Protein AF-A0A1H7Y2N0-F1 (afdb_monomer_lite)

Secondary structure (DSSP, 8-state):
-PPPSEEEEEPPS--TTS-SEEEEE---SSTT-TT--EEEEEEEESSSS--EEEEEEEETT-HHHHHHHHHTT---TTSHHHHHHHHHHHHHHHSEEEEEEE-PPPEEETTEEE--HHHHHHHHHHHSSS--GGGHHHHHHHHHHHHHTT--PPP-PPPPPP-

Organism: NCBI:txid1166340

Structure (mmCIF, N/CA/C/O backbone):
data_AF-A0A1H7Y2N0-F1
#
_entry.id   AF-A0A1H7Y2N0-F1
#
loop_
_atom_site.group_PDB
_atom_site.id
_atom_site.type_symbol
_atom_site.label_atom_id
_atom_site.label_alt_id
_atom_site.label_comp_id
_atom_site.label_asym_id
_atom_site.label_entity_id
_atom_site.label_seq_id
_atom_site.pdbx_PDB_ins_code
_atom_site.Cartn_x
_atom_site.Cartn_y
_atom_site.Cartn_z
_atom_site.occupancy
_atom_site.B_iso_or_equiv
_atom_site.auth_seq_id
_atom_site.auth_comp_id
_atom_site.auth_asym_id
_atom_site.auth_atom_id
_atom_site.pdbx_PDB_model_num
ATOM 1 N N . MET A 1 1 ? -3.221 -19.761 1.934 1.00 61.28 1 MET A N 1
ATOM 2 C CA . MET A 1 1 ? -3.477 -18.334 2.231 1.00 61.28 1 MET A CA 1
ATOM 3 C C . MET A 1 1 ? -2.128 -17.627 2.187 1.00 61.28 1 MET A C 1
ATOM 5 O O . MET A 1 1 ? -1.150 -18.257 2.564 1.00 61.28 1 MET A O 1
ATOM 9 N N . MET A 1 2 ? -2.032 -16.417 1.633 1.00 76.06 2 MET A N 1
ATOM 10 C CA . MET A 1 2 ? -0.763 -15.675 1.621 1.00 76.06 2 MET A CA 1
ATOM 11 C C . MET A 1 2 ? -0.433 -15.222 3.049 1.00 76.06 2 MET A C 1
ATOM 13 O O . MET A 1 2 ? -1.346 -14.809 3.756 1.00 76.06 2 MET A O 1
ATOM 17 N N . GLU A 1 3 ? 0.827 -15.309 3.470 1.00 82.88 3 GLU A N 1
ATOM 18 C CA . GLU A 1 3 ? 1.272 -14.826 4.786 1.00 82.88 3 GLU A CA 1
ATOM 19 C C . GLU A 1 3 ? 1.594 -13.322 4.736 1.00 82.88 3 GLU A C 1
ATOM 21 O O . GLU A 1 3 ? 2.044 -12.828 3.693 1.00 82.88 3 GLU A O 1
ATOM 26 N N . PRO A 1 4 ? 1.387 -12.570 5.834 1.00 86.56 4 PRO A N 1
ATOM 27 C CA . PRO A 1 4 ? 1.762 -11.169 5.882 1.00 86.56 4 PRO A CA 1
ATOM 28 C C . PRO A 1 4 ? 3.283 -11.016 5.822 1.00 86.56 4 PRO A C 1
ATOM 30 O O . PRO A 1 4 ? 4.048 -11.705 6.496 1.00 86.56 4 PRO A O 1
ATOM 33 N N . VAL A 1 5 ? 3.720 -10.040 5.037 1.00 86.19 5 VAL A N 1
ATOM 34 C CA . VAL A 1 5 ? 5.127 -9.658 4.882 1.00 86.19 5 VAL A CA 1
ATOM 35 C C . VAL A 1 5 ? 5.601 -8.744 6.017 1.00 86.19 5 VAL A C 1
ATOM 37 O O . VAL A 1 5 ? 6.795 -8.539 6.228 1.00 86.19 5 VAL A O 1
ATOM 40 N N . GLY A 1 6 ? 4.660 -8.199 6.781 1.00 86.94 6 GLY A N 1
ATOM 41 C CA . GLY A 1 6 ? 4.914 -7.367 7.943 1.00 86.94 6 GLY A CA 1
ATOM 42 C C . GLY A 1 6 ? 3.619 -6.801 8.505 1.00 86.94 6 GLY A C 1
ATOM 43 O O . GLY A 1 6 ? 2.527 -7.210 8.113 1.00 86.94 6 GLY A O 1
ATOM 44 N N . TYR A 1 7 ? 3.739 -5.845 9.415 1.00 87.31 7 TYR A N 1
ATOM 45 C CA . TYR A 1 7 ? 2.605 -5.152 10.017 1.00 87.31 7 TYR A CA 1
ATOM 46 C C . TYR A 1 7 ? 2.964 -3.715 10.379 1.00 87.31 7 TYR A C 1
ATOM 48 O O . TYR A 1 7 ? 4.137 -3.354 10.459 1.00 87.31 7 TYR A O 1
ATOM 56 N N . LEU A 1 8 ? 1.948 -2.885 10.580 1.00 86.25 8 LEU A N 1
ATOM 57 C CA . LEU A 1 8 ? 2.108 -1.493 10.974 1.00 86.25 8 LEU A CA 1
ATOM 58 C C . LEU A 1 8 ? 1.792 -1.313 12.461 1.00 86.25 8 LEU A C 1
ATOM 60 O O . LEU A 1 8 ? 0.880 -1.950 12.989 1.00 86.25 8 LEU A O 1
ATOM 64 N N . THR A 1 9 ? 2.516 -0.412 13.123 1.00 83.12 9 THR A N 1
ATOM 65 C CA . THR A 1 9 ? 2.200 0.041 14.486 1.00 83.12 9 THR A CA 1
ATOM 66 C C . THR A 1 9 ? 2.141 1.552 14.547 1.00 83.12 9 THR A C 1
ATOM 68 O O . THR A 1 9 ? 3.034 2.220 14.021 1.00 83.12 9 THR A O 1
ATOM 71 N N . ALA A 1 10 ? 1.158 2.081 15.269 1.00 78.56 10 ALA A N 1
ATOM 72 C CA . ALA A 1 10 ? 1.120 3.487 15.632 1.00 78.56 10 ALA A CA 1
ATOM 73 C C . ALA A 1 10 ? 2.377 3.861 16.432 1.00 78.56 10 ALA A C 1
ATOM 75 O O . ALA A 1 10 ? 2.799 3.133 17.332 1.00 78.56 10 ALA A O 1
ATOM 76 N N . THR A 1 11 ? 2.974 4.998 16.107 1.00 69.50 11 THR A N 1
ATOM 77 C CA . THR A 1 11 ? 4.054 5.612 16.887 1.00 69.50 11 THR A CA 1
ATOM 78 C C . THR A 1 11 ? 3.458 6.719 17.750 1.00 69.50 11 THR A C 1
ATOM 80 O O . THR A 1 11 ? 2.496 7.377 17.353 1.00 69.50 11 THR A O 1
ATOM 83 N N . SER A 1 12 ? 3.979 6.911 18.965 1.00 57.00 12 SER A N 1
ATOM 84 C CA . SER A 1 12 ? 3.447 7.925 19.877 1.00 57.00 12 SER A CA 1
ATOM 85 C C . SER A 1 12 ? 3.533 9.316 19.239 1.00 57.00 12 SER A C 1
AT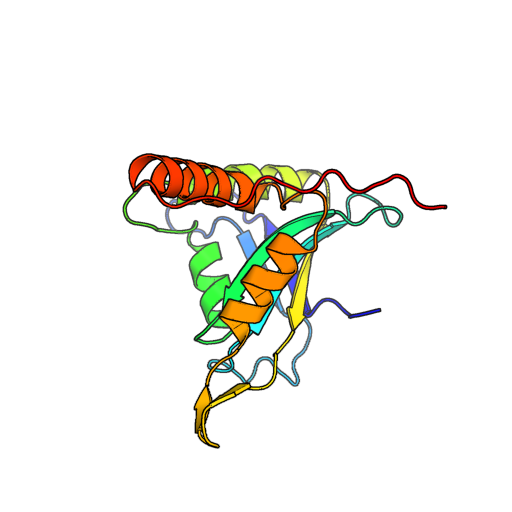OM 87 O O . SER A 1 12 ? 4.603 9.803 18.861 1.00 57.00 12 SER A O 1
ATOM 89 N N . ILE A 1 13 ? 2.368 9.947 19.088 1.00 52.22 13 ILE A N 1
ATOM 90 C CA . ILE A 1 13 ? 2.220 11.298 18.552 1.00 52.22 13 ILE A CA 1
ATOM 91 C C . ILE A 1 13 ? 2.831 12.255 19.578 1.00 52.22 13 ILE A C 1
ATOM 93 O O . ILE A 1 13 ? 2.261 12.472 20.643 1.00 52.22 13 ILE A O 1
ATOM 97 N N . GLY A 1 14 ? 4.010 12.803 19.287 1.00 43.03 14 GLY A N 1
ATOM 98 C CA . GLY A 1 14 ? 4.662 13.741 20.209 1.00 43.03 14 GLY A CA 1
ATOM 99 C C . GLY A 1 14 ? 5.787 14.593 19.628 1.00 43.03 14 GLY A C 1
ATOM 100 O O . GLY A 1 14 ? 6.256 15.505 20.300 1.00 43.03 14 GLY A O 1
ATOM 101 N N . SER A 1 15 ? 6.228 14.353 18.389 1.00 46.84 15 SER A N 1
ATOM 102 C CA . SER A 1 15 ? 7.252 15.190 17.760 1.00 46.84 15 SER A CA 1
ATOM 103 C C . SER A 1 15 ? 7.022 15.321 16.254 1.00 46.84 15 SER A C 1
ATOM 105 O O . SER A 1 15 ? 6.747 14.320 15.593 1.00 46.84 15 SER A O 1
ATOM 107 N N . PRO A 1 16 ? 7.205 16.522 15.670 1.00 52.41 16 PRO A N 1
ATOM 108 C CA . PRO A 1 16 ? 7.132 16.749 14.223 1.00 52.41 16 PRO A CA 1
ATOM 109 C C . PRO A 1 16 ? 8.200 15.983 13.415 1.00 52.41 16 PRO A C 1
ATOM 111 O O . PRO A 1 16 ? 8.199 16.040 12.186 1.00 52.41 16 PRO A O 1
ATOM 114 N N . ARG A 1 17 ? 9.120 15.276 14.089 1.00 55.56 17 ARG A N 1
ATOM 115 C CA . ARG A 1 17 ? 10.142 14.410 13.479 1.00 55.56 17 ARG A CA 1
ATOM 116 C C . ARG A 1 17 ? 9.841 12.913 13.603 1.00 55.56 17 ARG A C 1
ATOM 118 O O . ARG A 1 17 ? 10.561 12.124 12.998 1.00 55.56 17 ARG A O 1
ATOM 125 N N . THR A 1 18 ? 8.821 12.518 14.362 1.00 59.34 18 THR A N 1
ATOM 126 C CA . THR A 1 18 ? 8.452 11.107 14.526 1.00 59.34 18 THR A CA 1
ATOM 127 C C . THR A 1 18 ? 7.554 10.686 13.360 1.00 59.34 18 THR A C 1
ATOM 129 O O . THR A 1 18 ? 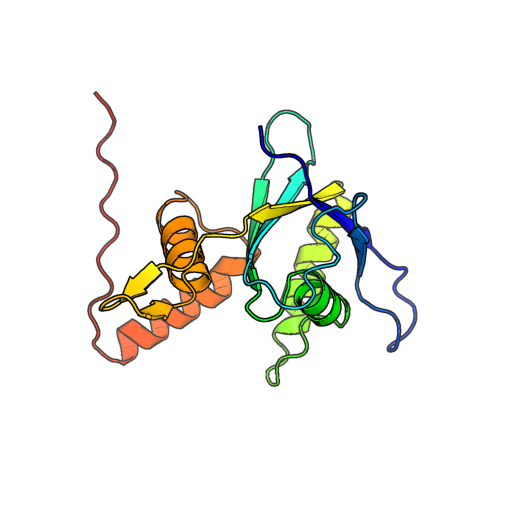6.661 11.451 12.984 1.00 59.34 18 THR A O 1
ATOM 132 N N . PRO A 1 19 ? 7.778 9.508 12.751 1.00 61.16 19 PRO A N 1
ATOM 133 C CA . PRO A 1 19 ? 6.854 8.982 11.754 1.00 61.16 19 PRO A CA 1
ATOM 134 C C . PRO A 1 19 ? 5.456 8.805 12.361 1.00 61.16 19 PRO A C 1
ATOM 136 O O . PRO A 1 19 ? 5.307 8.769 13.581 1.00 61.16 19 PRO A O 1
ATOM 139 N N . TRP A 1 20 ? 4.431 8.724 11.515 1.00 66.56 20 TRP A N 1
ATOM 140 C CA . TRP A 1 20 ? 3.037 8.537 11.954 1.00 66.56 20 TRP A CA 1
ATOM 141 C C . TRP A 1 20 ? 2.755 7.096 12.388 1.00 66.56 20 TRP A C 1
ATOM 143 O O . TRP A 1 20 ? 1.885 6.830 13.211 1.00 66.56 20 TRP A O 1
ATOM 153 N N . PHE A 1 21 ? 3.513 6.169 11.820 1.00 76.12 21 PHE A N 1
ATOM 154 C CA . PHE A 1 21 ? 3.513 4.758 12.148 1.00 76.12 21 PHE A CA 1
ATOM 155 C C . PHE A 1 21 ? 4.876 4.171 11.783 1.00 76.12 21 PHE A C 1
ATOM 157 O O . PHE A 1 21 ? 5.640 4.785 11.039 1.00 76.12 21 PHE A O 1
ATOM 164 N N . ALA A 1 22 ? 5.164 2.971 12.271 1.00 79.12 22 ALA A N 1
ATOM 165 C CA . ALA A 1 22 ? 6.332 2.191 11.884 1.00 79.12 22 ALA A CA 1
ATOM 166 C C . ALA A 1 22 ? 5.896 0.908 11.172 1.00 79.12 22 ALA A C 1
ATOM 168 O O . ALA A 1 22 ? 4.924 0.267 11.581 1.00 79.12 22 ALA A O 1
ATOM 169 N N . PHE A 1 23 ? 6.618 0.529 10.119 1.00 80.19 23 PHE A N 1
ATOM 170 C CA . PHE A 1 23 ? 6.476 -0.768 9.473 1.00 80.19 23 PHE A CA 1
ATOM 171 C C . PHE A 1 23 ? 7.447 -1.783 10.083 1.00 80.19 23 PHE A C 1
ATOM 173 O O . PHE A 1 23 ? 8.667 -1.617 10.056 1.00 80.19 23 PHE A O 1
ATOM 180 N N . HIS A 1 24 ? 6.890 -2.873 10.603 1.00 80.81 24 HIS A N 1
ATOM 181 C CA . HIS A 1 24 ? 7.628 -4.013 11.129 1.00 80.81 24 HIS A CA 1
ATOM 182 C C . HIS A 1 24 ? 7.617 -5.137 10.108 1.00 80.81 24 HIS A C 1
ATOM 184 O O . HIS A 1 24 ? 6.585 -5.730 9.802 1.00 80.81 24 HIS A O 1
ATOM 190 N N . HIS A 1 25 ? 8.792 -5.426 9.581 1.00 74.62 25 HIS A N 1
ATOM 191 C CA . HIS A 1 25 ? 9.040 -6.460 8.591 1.00 74.62 25 HIS A CA 1
ATOM 192 C C . HIS A 1 25 ? 9.006 -7.839 9.271 1.00 74.62 25 HIS A C 1
ATOM 194 O O . HIS A 1 25 ? 9.722 -8.068 10.248 1.00 74.62 25 HIS A O 1
ATOM 200 N N . GLY A 1 26 ? 8.219 -8.777 8.741 1.00 63.59 26 GLY A N 1
ATOM 201 C CA . GLY A 1 26 ? 8.401 -10.199 9.038 1.00 63.59 26 GLY A CA 1
ATOM 202 C C . GLY A 1 26 ? 9.688 -10.698 8.369 1.00 63.59 26 GLY A C 1
ATOM 203 O O . GLY A 1 26 ? 10.018 -10.239 7.279 1.00 63.59 26 GLY A O 1
ATOM 204 N N . ARG A 1 27 ? 10.449 -11.584 9.037 1.00 52.88 27 ARG A N 1
ATOM 205 C CA . ARG A 1 27 ? 11.785 -12.085 8.620 1.00 52.88 27 ARG A CA 1
ATOM 206 C C . ARG A 1 27 ? 11.937 -12.273 7.093 1.00 52.88 27 ARG A C 1
ATOM 208 O O . ARG A 1 27 ? 11.047 -12.872 6.489 1.00 52.88 27 ARG A O 1
ATOM 215 N N . PRO A 1 28 ? 13.067 -11.891 6.459 1.00 56.28 28 PRO A N 1
ATOM 216 C CA . PRO A 1 28 ? 13.123 -11.894 5.008 1.00 56.28 28 PRO A CA 1
ATOM 217 C C . PRO A 1 28 ? 13.918 -13.050 4.412 1.00 56.28 28 PRO A C 1
ATOM 219 O O . PRO A 1 28 ? 15.048 -13.326 4.804 1.00 56.28 28 PRO A O 1
ATOM 222 N N . LYS A 1 29 ? 13.372 -13.612 3.335 1.00 48.56 29 LYS A N 1
ATOM 223 C CA . LYS A 1 29 ? 14.194 -13.971 2.170 1.00 48.56 29 LYS A CA 1
ATOM 224 C C . LYS A 1 29 ? 14.044 -12.953 1.026 1.00 48.56 29 LYS A C 1
ATOM 226 O O . LYS A 1 29 ? 14.866 -12.932 0.127 1.00 48.56 29 LYS A O 1
ATOM 231 N N . TRP A 1 30 ? 13.033 -12.081 1.099 1.00 52.50 30 TRP A N 1
ATOM 232 C CA . TRP A 1 30 ? 12.645 -11.126 0.051 1.00 52.50 30 TRP A CA 1
ATOM 233 C C . TRP A 1 30 ? 12.892 -9.647 0.426 1.00 52.50 30 TRP A C 1
ATOM 235 O O . TRP A 1 30 ? 12.905 -8.792 -0.449 1.00 52.50 30 TRP A O 1
ATOM 245 N N . ALA A 1 31 ? 13.153 -9.296 1.696 1.00 48.38 31 ALA A N 1
ATOM 246 C CA . ALA A 1 31 ? 13.502 -7.913 2.083 1.00 48.38 31 ALA A CA 1
ATOM 247 C C . ALA A 1 31 ? 14.947 -7.496 1.746 1.00 48.38 31 ALA A C 1
ATOM 249 O O . ALA A 1 31 ? 15.337 -6.379 2.064 1.00 48.38 31 ALA A O 1
ATOM 250 N N . SER A 1 32 ? 15.736 -8.350 1.085 1.00 51.44 32 SER A N 1
ATOM 251 C CA . SER A 1 32 ? 16.971 -7.930 0.405 1.00 51.44 32 SER A CA 1
ATOM 252 C C . SER A 1 32 ? 16.707 -7.332 -0.983 1.00 51.44 32 SER A C 1
ATOM 254 O O . SER A 1 32 ? 17.628 -6.845 -1.634 1.00 51.44 32 SER A O 1
ATOM 256 N N . GLU A 1 33 ? 15.460 -7.349 -1.457 1.00 54.50 33 GLU A N 1
ATOM 257 C CA . GLU A 1 33 ? 15.070 -6.811 -2.757 1.00 54.50 33 GLU A CA 1
ATOM 258 C C . GLU A 1 33 ? 14.615 -5.353 -2.648 1.00 54.50 33 GLU A C 1
ATOM 260 O O . GLU A 1 33 ? 13.484 -4.991 -2.977 1.00 54.50 33 GLU A O 1
ATOM 265 N N . ASP A 1 34 ? 15.529 -4.471 -2.243 1.00 60.75 34 ASP A N 1
ATOM 266 C CA . ASP A 1 34 ? 15.309 -3.017 -2.142 1.00 60.75 34 ASP A CA 1
ATOM 267 C C . ASP A 1 34 ? 14.918 -2.341 -3.476 1.00 60.75 34 ASP A C 1
ATOM 269 O O . ASP A 1 34 ? 14.772 -1.122 -3.551 1.00 60.75 34 ASP A O 1
ATOM 273 N N . LYS A 1 35 ? 14.766 -3.107 -4.562 1.00 73.75 35 LYS A N 1
ATOM 274 C CA . LYS A 1 35 ? 14.501 -2.600 -5.911 1.00 73.75 35 LYS A CA 1
ATOM 275 C C . LYS A 1 35 ? 13.467 -3.395 -6.700 1.00 73.75 35 LYS A C 1
ATOM 277 O O . LYS A 1 35 ? 13.129 -2.953 -7.796 1.00 73.75 35 LYS A O 1
ATOM 282 N N . VAL A 1 36 ? 12.953 -4.518 -6.193 1.00 84.00 36 VAL A N 1
ATOM 283 C CA . VAL A 1 36 ? 12.015 -5.325 -6.987 1.00 84.00 36 VAL A CA 1
ATOM 284 C C . VAL A 1 36 ? 10.614 -4.715 -6.920 1.00 84.00 36 VAL A C 1
ATOM 286 O O . VAL A 1 36 ? 10.137 -4.380 -5.828 1.00 84.00 36 VAL A O 1
ATOM 289 N N . PRO A 1 37 ? 9.954 -4.507 -8.074 1.00 88.56 37 PRO A N 1
ATOM 290 C CA . PRO A 1 37 ? 8.599 -3.998 -8.098 1.00 88.56 37 PRO A CA 1
ATOM 291 C C . PRO A 1 37 ? 7.618 -4.919 -7.372 1.00 88.56 37 PRO A C 1
ATOM 293 O O . PRO A 1 37 ? 7.606 -6.124 -7.598 1.00 88.56 37 PRO A O 1
ATOM 296 N N . ALA A 1 38 ? 6.759 -4.340 -6.540 1.00 91.25 38 ALA A N 1
ATOM 297 C CA . ALA A 1 38 ? 5.747 -5.083 -5.797 1.00 91.25 38 ALA A CA 1
ATOM 298 C C . ALA A 1 38 ? 4.378 -4.406 -5.876 1.00 91.25 38 ALA A C 1
ATOM 300 O O . ALA A 1 38 ? 4.275 -3.187 -6.058 1.00 91.25 38 ALA A O 1
ATOM 301 N N . VAL A 1 39 ? 3.332 -5.201 -5.680 1.00 93.31 39 VAL A N 1
ATOM 302 C CA . VAL A 1 39 ? 1.980 -4.737 -5.349 1.00 93.31 39 VAL A CA 1
ATOM 303 C C . VAL A 1 39 ? 1.688 -5.177 -3.925 1.00 93.31 39 VAL A C 1
ATOM 305 O O . VAL A 1 39 ? 2.020 -6.298 -3.551 1.00 93.31 39 VAL A O 1
ATOM 308 N N . TYR A 1 40 ? 1.116 -4.298 -3.113 1.00 92.81 40 TYR A N 1
ATOM 309 C CA . TYR A 1 40 ? 0.900 -4.566 -1.698 1.00 92.81 40 TYR A CA 1
ATOM 310 C C . TYR A 1 40 ? -0.455 -4.060 -1.218 1.00 92.81 40 TYR A C 1
ATOM 312 O O . TYR A 1 40 ? -1.007 -3.095 -1.746 1.00 92.81 40 TYR A O 1
ATOM 320 N N . ALA A 1 41 ? -0.967 -4.722 -0.187 1.00 92.75 41 ALA A N 1
ATOM 321 C CA . ALA A 1 41 ? -2.225 -4.416 0.467 1.00 92.75 41 ALA A CA 1
ATOM 322 C C . ALA A 1 41 ? -1.998 -4.170 1.959 1.00 92.75 41 ALA A C 1
ATOM 324 O O . ALA A 1 41 ? -1.189 -4.854 2.592 1.00 92.75 41 ALA A O 1
ATOM 325 N N . TRP A 1 42 ? -2.739 -3.222 2.524 1.00 92.56 42 TRP A N 1
ATOM 326 C CA . TRP A 1 42 ? -2.901 -3.090 3.968 1.00 92.56 42 TRP A CA 1
ATOM 327 C C . TRP A 1 42 ? -4.241 -3.673 4.369 1.00 92.56 42 TRP A C 1
ATOM 329 O O . TRP A 1 42 ? -5.275 -3.317 3.797 1.00 92.56 42 TRP A O 1
ATOM 339 N N . VAL A 1 43 ? -4.205 -4.561 5.352 1.00 91.06 43 VAL A N 1
ATOM 340 C CA . VAL A 1 43 ? -5.356 -5.345 5.779 1.00 91.06 43 VAL A CA 1
ATOM 341 C C . VAL A 1 43 ? -5.539 -5.177 7.273 1.00 91.06 43 VAL A C 1
ATOM 343 O O . VAL A 1 43 ? -4.639 -5.492 8.050 1.00 91.06 43 VAL A O 1
ATOM 346 N N . VAL A 1 44 ? -6.704 -4.685 7.676 1.00 89.69 44 VAL A N 1
ATOM 347 C CA . VAL A 1 44 ? -7.064 -4.562 9.089 1.00 89.69 44 VAL A CA 1
ATOM 348 C C . VAL A 1 44 ? -7.683 -5.871 9.538 1.00 89.69 44 VAL A C 1
ATOM 350 O O . VAL A 1 44 ? -8.644 -6.352 8.937 1.00 89.69 44 VAL A O 1
ATOM 353 N N . ARG A 1 45 ? -7.138 -6.434 10.613 1.00 81.44 45 ARG A N 1
ATOM 354 C CA . ARG A 1 45 ? -7.719 -7.572 11.325 1.00 81.44 45 ARG A CA 1
ATOM 355 C C . ARG A 1 45 ? -8.305 -7.068 12.643 1.00 81.44 45 ARG A C 1
ATOM 357 O O . ARG A 1 45 ? -7.641 -7.123 13.675 1.00 81.44 45 ARG A O 1
ATOM 364 N N . ALA A 1 46 ? -9.508 -6.496 12.575 1.00 68.12 46 ALA A N 1
ATOM 365 C CA . ALA A 1 46 ? -10.285 -6.118 13.762 1.00 68.12 46 ALA A CA 1
ATOM 366 C C . ALA A 1 46 ? -10.842 -7.367 14.473 1.00 68.12 46 ALA A C 1
ATOM 368 O O . ALA A 1 46 ? -10.813 -7.459 15.696 1.00 68.12 46 ALA A O 1
ATOM 369 N N . ASP A 1 47 ? -11.256 -8.361 13.685 1.00 65.50 47 ASP A N 1
ATOM 370 C CA . ASP A 1 47 ? -11.573 -9.723 14.101 1.00 65.50 47 ASP A CA 1
ATOM 371 C C . ASP A 1 47 ? -10.937 -10.734 13.125 1.00 65.50 47 ASP A C 1
ATOM 373 O O . ASP A 1 47 ? -10.428 -10.373 12.058 1.00 65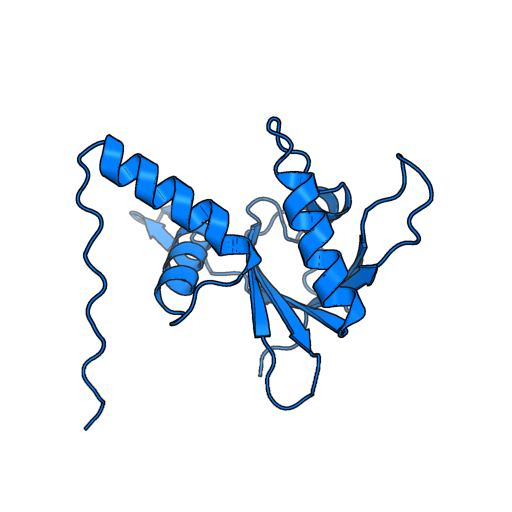.50 47 ASP A O 1
ATOM 377 N N . THR A 1 48 ? -10.889 -12.012 13.503 1.00 56.25 48 THR A N 1
ATOM 378 C CA . THR A 1 48 ? -10.308 -13.074 12.662 1.00 56.25 48 THR A CA 1
ATOM 379 C C . THR A 1 48 ? -11.224 -13.493 11.509 1.00 56.25 48 THR A C 1
ATOM 381 O O . THR A 1 48 ? -10.780 -14.220 10.620 1.00 56.25 48 THR A O 1
ATOM 384 N N . THR A 1 49 ? -12.482 -13.048 11.504 1.00 61.72 49 THR A N 1
ATOM 385 C CA . THR A 1 49 ? -13.547 -13.537 10.622 1.00 61.72 49 THR A CA 1
ATOM 386 C C . THR A 1 49 ? -13.761 -12.695 9.370 1.00 61.72 49 THR A C 1
ATOM 388 O O . THR A 1 49 ? -14.308 -13.204 8.394 1.00 61.72 49 THR A O 1
ATOM 391 N N . SER A 1 50 ? -13.351 -11.426 9.347 1.00 69.44 50 SER A N 1
ATOM 392 C CA . SER A 1 50 ? -13.544 -10.546 8.186 1.00 69.44 50 SER A CA 1
ATOM 393 C C . SER A 1 50 ? -12.399 -9.539 8.030 1.00 69.44 50 SER A C 1
ATOM 395 O O . SER A 1 50 ? -12.549 -8.362 8.357 1.00 69.44 50 SER A O 1
ATOM 397 N N . PRO A 1 51 ? -11.235 -9.976 7.511 1.00 82.75 51 PRO A N 1
ATOM 398 C CA . PRO A 1 51 ? -10.143 -9.064 7.193 1.00 82.75 51 PRO A CA 1
ATOM 399 C C . PRO A 1 51 ? -10.573 -8.054 6.116 1.00 82.75 51 PRO A C 1
ATOM 401 O O . PRO A 1 51 ? -11.019 -8.440 5.035 1.00 82.75 51 PRO A O 1
ATOM 404 N N . GLU A 1 52 ? -10.401 -6.757 6.384 1.00 87.44 52 GLU A N 1
ATOM 405 C CA . GLU A 1 52 ? -10.737 -5.684 5.437 1.00 87.44 52 GLU A CA 1
ATOM 406 C C . GLU A 1 52 ? -9.471 -5.142 4.765 1.00 87.44 52 GLU A C 1
ATOM 408 O O . GLU A 1 52 ? -8.544 -4.685 5.436 1.00 87.44 52 GLU A O 1
ATOM 413 N N . ILE A 1 53 ? -9.442 -5.129 3.427 1.00 90.31 53 ILE A N 1
ATOM 414 C CA . ILE A 1 53 ? -8.414 -4.410 2.665 1.00 90.31 53 ILE A CA 1
ATOM 415 C C . ILE A 1 53 ? -8.738 -2.914 2.716 1.00 90.31 53 ILE A C 1
ATOM 417 O O . ILE A 1 53 ? -9.692 -2.449 2.089 1.00 90.31 53 ILE A O 1
ATOM 421 N N . ILE A 1 54 ? -7.914 -2.142 3.422 1.00 89.94 54 ILE A N 1
ATOM 422 C CA . ILE A 1 54 ? -8.107 -0.691 3.579 1.00 89.94 54 ILE A CA 1
ATOM 423 C C . ILE A 1 54 ? -7.305 0.129 2.576 1.00 89.94 54 ILE A C 1
ATOM 425 O O . ILE A 1 54 ? -7.668 1.274 2.293 1.00 89.94 54 ILE A O 1
ATOM 429 N N . TYR A 1 55 ? -6.255 -0.464 2.005 1.00 90.88 55 TYR A N 1
ATOM 430 C CA . TYR A 1 55 ? -5.410 0.168 1.003 1.00 90.88 55 TYR A CA 1
ATOM 431 C C . TYR A 1 55 ? -4.774 -0.863 0.071 1.00 90.88 55 TYR A C 1
ATOM 433 O O . TYR A 1 55 ? -4.322 -1.914 0.520 1.00 90.88 55 TYR A O 1
ATOM 441 N N . LEU A 1 56 ? -4.691 -0.517 -1.210 1.00 92.06 56 LEU A N 1
ATOM 442 C CA . LEU A 1 56 ? -3.865 -1.169 -2.219 1.00 92.06 56 LEU A CA 1
ATOM 443 C C . LEU A 1 56 ? -2.891 -0.153 -2.801 1.00 92.06 56 LEU A C 1
ATOM 445 O O . LEU A 1 56 ? -3.265 0.986 -3.086 1.00 92.06 56 LEU A O 1
ATOM 449 N N . GLY A 1 57 ? -1.650 -0.573 -2.991 1.00 91.50 57 GLY A N 1
ATOM 450 C CA . GLY A 1 57 ? -0.633 0.265 -3.594 1.00 91.50 57 GLY A CA 1
ATOM 451 C C . GLY A 1 57 ? 0.408 -0.534 -4.350 1.00 91.50 57 GLY A C 1
ATOM 452 O O . GLY A 1 57 ? 0.496 -1.760 -4.264 1.00 91.50 57 GLY A O 1
ATOM 453 N N . LYS A 1 58 ? 1.262 0.201 -5.054 1.00 92.12 58 LYS A N 1
ATOM 454 C CA . LYS A 1 58 ? 2.410 -0.349 -5.767 1.00 92.12 58 LYS A CA 1
ATOM 455 C C . LYS A 1 58 ? 3.730 0.275 -5.342 1.00 92.12 58 LYS A C 1
ATOM 457 O O . LYS A 1 58 ? 3.816 1.443 -4.950 1.00 92.12 58 LYS A O 1
ATOM 462 N N . ALA A 1 59 ? 4.797 -0.497 -5.475 1.00 89.81 59 ALA A N 1
ATOM 463 C CA . ALA A 1 59 ? 6.143 -0.106 -5.101 1.00 89.81 59 ALA A CA 1
ATOM 464 C C . ALA A 1 59 ? 7.124 -0.440 -6.228 1.00 89.81 59 ALA A C 1
ATOM 466 O O . ALA A 1 59 ? 7.641 -1.541 -6.278 1.00 89.81 59 ALA A O 1
ATOM 467 N N . GLY A 1 60 ? 7.412 0.512 -7.124 1.00 87.44 60 GLY A N 1
ATOM 468 C CA . GLY A 1 60 ? 8.354 0.297 -8.238 1.00 87.44 60 GLY A CA 1
ATOM 469 C C . GLY A 1 60 ? 9.845 0.310 -7.863 1.00 87.44 60 GLY A C 1
ATOM 470 O O . GLY A 1 60 ? 10.679 0.017 -8.707 1.00 87.44 60 GLY A O 1
ATOM 471 N N . LYS A 1 61 ? 10.190 0.677 -6.621 1.00 85.50 61 LYS A N 1
ATOM 472 C CA . LYS A 1 61 ? 11.569 0.712 -6.095 1.00 85.50 61 LYS A CA 1
ATOM 473 C C . LYS A 1 61 ? 11.679 -0.091 -4.793 1.00 85.50 61 LYS A C 1
ATOM 475 O O . LYS A 1 61 ? 12.290 0.379 -3.844 1.00 85.50 61 LYS A O 1
ATOM 480 N N . GLY A 1 62 ? 10.999 -1.233 -4.721 1.00 85.88 62 GLY A N 1
ATOM 481 C CA . GLY A 1 62 ? 10.953 -2.054 -3.513 1.00 85.88 62 GLY A CA 1
ATOM 482 C C . GLY A 1 62 ? 9.927 -1.587 -2.477 1.00 85.88 62 GLY A C 1
ATOM 483 O O . GLY A 1 62 ? 9.652 -0.394 -2.298 1.00 85.88 62 GLY A O 1
ATOM 484 N N . LEU A 1 63 ? 9.350 -2.564 -1.777 1.00 85.94 63 LEU A N 1
ATOM 485 C CA . LEU A 1 63 ? 8.320 -2.349 -0.762 1.00 85.94 63 LEU A CA 1
ATOM 486 C C . LEU A 1 63 ? 8.846 -1.566 0.447 1.00 85.94 63 LEU A C 1
ATOM 488 O O . LEU A 1 63 ? 8.175 -0.653 0.914 1.00 85.94 63 LEU A O 1
ATOM 492 N N . VAL A 1 64 ? 10.063 -1.864 0.913 1.00 82.81 64 VAL A N 1
ATOM 493 C CA . VAL A 1 64 ? 10.675 -1.205 2.081 1.00 82.81 64 VAL A CA 1
ATOM 494 C C . VAL A 1 64 ? 10.797 0.302 1.858 1.00 82.81 64 VAL A C 1
ATOM 496 O O . VAL A 1 64 ? 10.372 1.098 2.697 1.00 82.81 64 VAL A O 1
ATOM 499 N N . ALA A 1 65 ? 11.310 0.712 0.694 1.00 82.69 65 ALA A N 1
ATOM 500 C CA . ALA A 1 65 ? 11.414 2.122 0.334 1.00 82.69 65 ALA A CA 1
ATOM 501 C C . ALA A 1 65 ? 10.037 2.800 0.294 1.00 82.69 65 ALA A C 1
ATOM 503 O O . ALA A 1 65 ? 9.893 3.937 0.745 1.00 82.69 65 ALA A O 1
ATOM 504 N N . ARG A 1 66 ? 9.012 2.098 -0.207 1.00 85.69 66 ARG A N 1
ATOM 505 C CA . ARG A 1 66 ? 7.637 2.605 -0.237 1.00 85.69 66 ARG A CA 1
ATOM 506 C C . ARG A 1 66 ? 7.034 2.732 1.166 1.00 85.69 66 ARG A C 1
ATOM 508 O O . ARG A 1 66 ? 6.421 3.756 1.445 1.00 85.69 66 ARG A O 1
ATOM 515 N N . CYS A 1 67 ? 7.239 1.759 2.053 1.00 81.38 67 CYS A N 1
ATOM 516 C CA . CYS A 1 67 ? 6.790 1.839 3.445 1.00 81.38 67 CYS A CA 1
ATOM 517 C C . CYS A 1 67 ? 7.427 3.036 4.158 1.00 81.38 67 CYS A C 1
ATOM 519 O O . CYS A 1 67 ? 6.698 3.861 4.698 1.00 81.38 67 CYS A O 1
ATOM 521 N N . ARG A 1 68 ? 8.750 3.221 4.044 1.00 79.50 68 ARG A N 1
ATOM 522 C CA . ARG A 1 68 ? 9.462 4.379 4.622 1.00 79.50 68 ARG A CA 1
ATOM 523 C C . ARG A 1 68 ? 8.943 5.728 4.117 1.00 79.50 68 ARG A C 1
ATOM 525 O O . ARG A 1 68 ? 8.914 6.701 4.865 1.00 79.50 68 ARG A O 1
ATOM 532 N N . GLN A 1 69 ? 8.527 5.814 2.851 1.00 79.62 69 GLN A N 1
ATOM 533 C CA . GLN A 1 69 ? 7.883 7.026 2.324 1.00 79.62 69 GLN A CA 1
ATOM 534 C C . GLN A 1 69 ? 6.538 7.301 3.007 1.00 79.62 69 GLN A C 1
ATOM 536 O O . GLN A 1 69 ? 6.215 8.457 3.286 1.00 79.62 69 GLN A O 1
ATOM 541 N N . HIS A 1 70 ? 5.765 6.252 3.289 1.00 78.94 70 HIS A N 1
ATOM 542 C CA . HIS A 1 70 ? 4.470 6.379 3.954 1.00 78.94 70 HIS A CA 1
ATOM 543 C C . HIS A 1 70 ? 4.597 6.679 5.448 1.00 78.94 70 HIS A C 1
ATOM 545 O O . HIS A 1 70 ? 3.834 7.505 5.941 1.00 78.94 70 HIS A O 1
ATOM 551 N N . GLU A 1 71 ? 5.597 6.113 6.136 1.00 76.56 71 GLU A N 1
ATOM 552 C CA . GLU A 1 71 ? 5.919 6.413 7.547 1.00 76.56 71 GLU A CA 1
ATOM 553 C C . GLU A 1 71 ? 6.110 7.918 7.781 1.00 76.56 71 GLU A C 1
ATOM 555 O O . GLU A 1 71 ? 5.718 8.466 8.811 1.00 76.56 71 GLU A O 1
ATOM 560 N N . GLN A 1 72 ? 6.647 8.623 6.782 1.00 69.69 72 GLN A N 1
ATOM 561 C CA . GLN A 1 72 ? 6.835 10.073 6.821 1.00 69.69 72 GLN A CA 1
ATOM 562 C C . GLN A 1 72 ? 5.533 10.875 6.629 1.00 69.69 72 GLN A C 1
ATOM 564 O O . GLN A 1 72 ? 5.597 12.096 6.501 1.00 69.69 72 GLN A O 1
ATOM 569 N N . GLY A 1 73 ? 4.362 10.233 6.616 1.00 62.25 73 GLY A N 1
ATOM 570 C CA . GLY A 1 73 ? 3.060 10.894 6.517 1.00 62.25 73 GLY A CA 1
ATOM 571 C C . GLY A 1 73 ? 2.661 11.227 5.083 1.00 62.25 73 GLY A C 1
ATOM 572 O O . GLY A 1 73 ? 2.052 12.269 4.847 1.00 62.25 73 GLY A O 1
ATOM 573 N N . PHE A 1 74 ? 3.029 10.372 4.116 1.00 63.22 74 PHE A N 1
ATOM 574 C CA . PHE A 1 74 ? 2.614 10.497 2.711 1.00 63.22 74 PHE A CA 1
ATOM 575 C C . PHE A 1 74 ? 2.881 11.905 2.126 1.00 63.22 74 PHE A C 1
ATOM 577 O O . PHE A 1 74 ? 1.993 12.509 1.522 1.00 63.22 74 PHE A O 1
ATOM 584 N N . LYS A 1 75 ? 4.084 12.465 2.332 1.00 55.88 75 LYS A N 1
ATOM 585 C CA . LYS A 1 75 ? 4.469 13.844 1.949 1.00 55.88 75 LYS A CA 1
ATOM 586 C C . LYS A 1 75 ? 4.383 14.104 0.432 1.00 55.88 75 LYS A C 1
ATOM 588 O O . LYS A 1 75 ? 5.390 14.172 -0.265 1.00 55.88 75 LYS A O 1
ATOM 593 N N . GLY A 1 76 ? 3.175 14.252 -0.099 1.00 54.31 76 GLY A N 1
ATOM 594 C CA . GLY A 1 76 ? 2.906 14.870 -1.391 1.00 54.31 76 GLY A CA 1
ATOM 595 C C . GLY A 1 76 ? 2.858 16.391 -1.246 1.00 54.31 76 GLY A C 1
ATOM 596 O O . GLY A 1 76 ? 2.543 16.898 -0.169 1.00 54.31 76 GLY A O 1
ATOM 597 N N . LYS A 1 77 ? 3.125 17.123 -2.336 1.00 47.66 77 LYS A N 1
ATOM 598 C CA . LYS A 1 77 ? 3.120 18.601 -2.373 1.00 47.66 77 LYS A CA 1
ATOM 599 C C . LYS A 1 77 ? 1.774 19.247 -1.984 1.00 47.66 77 LYS A C 1
ATOM 601 O O . LYS A 1 77 ? 1.744 20.440 -1.716 1.00 47.66 77 LYS A O 1
ATOM 606 N N . ASP A 1 78 ? 0.699 18.463 -1.871 1.00 53.34 78 ASP A N 1
ATOM 607 C CA . ASP A 1 78 ? -0.678 18.965 -1.764 1.00 53.34 78 ASP A CA 1
ATOM 608 C C . ASP A 1 78 ? -1.336 18.738 -0.382 1.00 53.34 78 ASP A C 1
ATOM 610 O O . ASP A 1 78 ? -2.559 18.764 -0.279 1.00 53.34 78 ASP A O 1
ATOM 614 N N . GLY A 1 79 ? -0.590 18.386 0.675 1.00 50.09 79 GLY A N 1
ATOM 615 C CA . GLY A 1 79 ? -1.163 18.154 2.022 1.00 50.09 79 GLY A CA 1
ATOM 616 C C . GLY A 1 79 ? -2.030 16.886 2.180 1.00 50.09 79 GLY A C 1
ATOM 617 O O . GLY A 1 79 ? -2.392 16.515 3.296 1.00 50.09 79 GLY A O 1
ATOM 618 N N . LYS A 1 80 ? -2.287 16.159 1.084 1.00 54.53 80 LYS A N 1
ATOM 619 C CA . LYS A 1 80 ? -3.060 14.898 1.008 1.00 54.53 80 LYS A CA 1
ATOM 620 C C . LYS A 1 80 ? -2.527 13.780 1.902 1.00 54.53 80 LYS A C 1
ATOM 622 O O . LYS A 1 80 ? -3.268 12.878 2.283 1.00 54.53 80 LYS A O 1
ATOM 627 N N . GLY A 1 81 ? -1.245 13.843 2.249 1.00 59.88 81 GLY A N 1
ATOM 628 C CA . GLY A 1 81 ? -0.626 12.821 3.071 1.00 59.88 81 GLY A CA 1
ATOM 629 C C . GLY A 1 81 ? -1.116 12.763 4.509 1.00 59.88 81 GLY A C 1
ATOM 630 O O . GLY A 1 81 ? -1.213 11.685 5.092 1.00 59.88 81 GLY A O 1
ATOM 631 N N . LYS A 1 82 ? -1.511 13.923 5.040 1.00 63.66 82 LYS A N 1
ATOM 632 C CA . LYS A 1 82 ? -2.022 14.057 6.400 1.00 63.66 82 LYS A CA 1
ATOM 633 C C . LYS A 1 82 ? -3.363 13.333 6.570 1.00 63.66 82 LYS A C 1
ATOM 635 O O . LYS A 1 82 ? -3.499 12.527 7.478 1.00 63.66 82 LYS A O 1
ATOM 640 N N . SER A 1 83 ? -4.300 13.522 5.632 1.00 66.94 83 SER A N 1
ATOM 641 C CA . SER A 1 83 ? -5.631 12.888 5.683 1.00 66.94 83 SER A CA 1
ATOM 642 C C . SER A 1 83 ? -5.570 11.357 5.625 1.00 66.94 83 SER A C 1
ATOM 644 O O . SER A 1 83 ? -6.310 10.675 6.334 1.00 66.94 83 SER A O 1
ATOM 646 N N . ASN A 1 84 ? -4.669 10.798 4.811 1.00 71.31 84 ASN A N 1
ATOM 647 C CA . ASN A 1 84 ? -4.473 9.348 4.759 1.00 71.31 84 ASN A CA 1
ATOM 648 C C . ASN A 1 84 ? -3.808 8.810 6.031 1.00 71.31 84 ASN A C 1
ATOM 650 O O . ASN A 1 84 ? -4.167 7.722 6.477 1.00 71.31 84 ASN A O 1
ATOM 654 N N . GLY A 1 85 ? -2.892 9.579 6.628 1.00 74.50 85 GLY A N 1
ATOM 655 C CA . GLY A 1 85 ? -2.327 9.283 7.943 1.00 74.50 85 GLY A CA 1
ATOM 656 C C . GLY A 1 85 ? -3.399 9.228 9.034 1.00 74.50 85 GLY A C 1
ATOM 657 O O . GLY A 1 85 ? -3.487 8.227 9.737 1.00 74.50 85 GLY A O 1
ATOM 658 N N . ASP A 1 86 ? -4.265 10.243 9.124 1.00 75.94 86 ASP A N 1
ATOM 659 C CA . ASP A 1 86 ? -5.338 10.311 10.130 1.00 75.94 86 ASP A CA 1
ATOM 660 C C . ASP A 1 86 ? -6.294 9.107 10.029 1.00 75.94 86 ASP A C 1
ATOM 662 O O . ASP A 1 86 ? -6.612 8.455 11.025 1.00 75.94 86 ASP A O 1
ATOM 666 N N . LYS A 1 87 ? -6.712 8.752 8.806 1.00 79.31 87 LYS A N 1
ATOM 667 C CA . LYS A 1 87 ? -7.578 7.584 8.568 1.00 79.31 87 LYS A CA 1
ATOM 668 C C . LYS A 1 87 ? -6.887 6.272 8.925 1.00 79.31 87 LYS A C 1
ATOM 670 O O . LYS A 1 87 ? -7.519 5.381 9.483 1.00 79.31 87 LYS A O 1
ATOM 675 N N . LEU A 1 88 ? -5.600 6.140 8.607 1.00 82.50 88 LEU A N 1
ATOM 676 C CA . LEU A 1 88 ? -4.824 4.956 8.958 1.00 82.50 88 LEU A CA 1
ATOM 677 C C . LEU A 1 88 ? -4.732 4.781 10.482 1.00 82.50 88 LEU A C 1
ATOM 679 O O . LEU A 1 88 ? -4.887 3.663 10.969 1.00 82.50 88 LEU A O 1
ATOM 683 N N . MET A 1 89 ? -4.543 5.868 11.234 1.00 80.00 89 MET A N 1
ATOM 684 C CA . MET A 1 89 ? -4.518 5.823 12.700 1.00 80.00 89 MET A CA 1
ATOM 685 C C . MET A 1 89 ? -5.843 5.328 13.283 1.00 80.00 89 MET A C 1
ATOM 687 O O . MET A 1 89 ? -5.830 4.525 14.215 1.00 80.00 89 MET A O 1
ATOM 691 N N . ALA A 1 90 ? -6.979 5.732 12.704 1.00 81.12 90 ALA A N 1
ATOM 692 C CA . ALA A 1 90 ? -8.286 5.221 13.113 1.00 81.12 90 ALA A CA 1
ATOM 693 C C . ALA A 1 90 ? -8.391 3.696 12.931 1.00 81.12 90 ALA A C 1
ATOM 695 O O . ALA A 1 90 ? -8.894 3.009 13.814 1.00 81.12 90 ALA A O 1
ATOM 696 N N . TYR A 1 91 ? -7.855 3.147 11.838 1.00 84.25 91 TYR A N 1
ATOM 697 C CA . TYR A 1 91 ? -7.810 1.697 11.633 1.00 84.25 91 TYR A CA 1
ATOM 698 C C . TYR A 1 91 ? -6.879 0.980 12.620 1.00 84.25 91 TYR A C 1
ATOM 700 O O . TYR A 1 91 ? -7.243 -0.073 13.141 1.00 84.25 91 TYR A O 1
ATOM 708 N N . MET A 1 92 ? -5.711 1.557 12.925 1.00 82.31 92 MET A N 1
ATOM 709 C CA . MET A 1 92 ? -4.776 0.991 13.910 1.00 82.31 92 MET A CA 1
ATOM 710 C C . MET A 1 92 ? -5.318 1.008 15.344 1.00 82.31 92 MET A C 1
ATOM 712 O O . MET A 1 92 ? -4.908 0.185 16.157 1.00 82.31 92 MET A O 1
ATOM 716 N N . ALA A 1 93 ? -6.230 1.931 15.663 1.00 79.50 93 ALA A N 1
ATOM 717 C CA . ALA A 1 93 ? -6.905 1.966 16.959 1.00 79.50 93 ALA A CA 1
ATOM 718 C C . ALA A 1 93 ? -7.904 0.809 17.139 1.00 79.50 93 ALA A C 1
ATOM 720 O O . ALA A 1 93 ? -8.185 0.416 18.267 1.00 79.50 93 ALA A O 1
ATOM 721 N N . VAL A 1 94 ? -8.437 0.271 16.036 1.00 77.00 94 VAL A N 1
ATOM 722 C CA . VAL A 1 94 ? -9.437 -0.809 16.043 1.00 77.00 94 VAL A CA 1
ATOM 723 C C . VAL A 1 94 ? -8.781 -2.189 15.973 1.00 77.00 94 VAL A C 1
ATOM 725 O O . VAL A 1 94 ? -9.312 -3.151 16.520 1.00 77.00 94 VAL A O 1
ATOM 728 N N . GLY A 1 95 ? -7.627 -2.313 15.318 1.00 77.75 95 GLY A N 1
ATOM 729 C CA . GLY A 1 95 ? -6.946 -3.596 15.204 1.00 77.75 95 GLY A CA 1
ATOM 730 C C . GLY A 1 95 ? -5.573 -3.509 14.557 1.00 77.75 95 GLY A C 1
ATOM 731 O O . GLY A 1 95 ? -5.101 -2.452 14.138 1.00 77.75 95 GLY A O 1
ATOM 732 N N . ARG A 1 96 ? -4.917 -4.667 14.457 1.00 85.06 96 ARG A N 1
ATOM 733 C CA . ARG A 1 96 ? -3.616 -4.770 13.795 1.00 85.06 96 ARG A CA 1
ATOM 734 C C . ARG A 1 96 ? -3.782 -4.607 12.286 1.00 85.06 96 ARG A C 1
ATOM 736 O O . ARG A 1 96 ? -4.664 -5.215 11.678 1.00 85.06 96 ARG A O 1
ATOM 743 N N . VAL A 1 97 ? -2.887 -3.825 11.685 1.00 89.69 97 VAL A N 1
ATOM 744 C CA . VAL A 1 97 ? -2.808 -3.659 10.231 1.00 89.69 97 VAL A CA 1
ATOM 745 C C . VAL A 1 97 ? -1.655 -4.493 9.697 1.00 89.69 97 VAL A C 1
ATOM 747 O O . VAL A 1 97 ? -0.489 -4.152 9.889 1.00 89.69 97 VAL A O 1
ATOM 750 N N . ASP A 1 98 ? -1.982 -5.588 9.029 1.00 91.19 98 ASP A N 1
ATOM 751 C CA . ASP A 1 98 ? -1.013 -6.429 8.342 1.00 91.19 98 ASP A CA 1
ATOM 752 C C . ASP A 1 98 ? -0.743 -5.909 6.930 1.00 91.19 98 ASP A C 1
ATOM 754 O O . ASP A 1 98 ? -1.618 -5.353 6.261 1.00 91.19 98 ASP A O 1
ATOM 758 N N . VAL A 1 99 ? 0.478 -6.133 6.456 1.00 89.62 99 VAL A N 1
ATOM 759 C CA . VAL A 1 99 ? 0.880 -5.838 5.084 1.00 89.62 99 VAL A CA 1
ATOM 760 C C . VAL A 1 99 ? 1.053 -7.153 4.344 1.00 89.62 99 VAL A C 1
ATOM 762 O O . VAL A 1 99 ? 1.790 -8.027 4.795 1.00 89.62 99 VAL A O 1
ATOM 765 N N . TYR A 1 100 ? 0.405 -7.272 3.191 1.00 91.12 100 TYR A N 1
ATOM 766 C CA . TYR A 1 100 ? 0.587 -8.367 2.237 1.00 91.12 100 TYR A CA 1
ATOM 767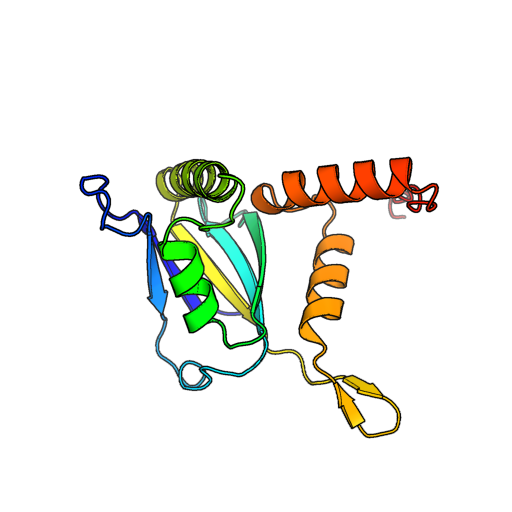 C C . TYR A 1 100 ? 1.231 -7.793 0.990 1.00 91.12 100 TYR A C 1
ATOM 769 O O . TYR A 1 100 ? 0.912 -6.670 0.605 1.00 91.12 100 TYR A O 1
ATOM 777 N N . ALA A 1 101 ? 2.126 -8.536 0.352 1.00 90.88 101 ALA A N 1
ATOM 778 C CA . ALA A 1 101 ? 2.749 -8.080 -0.879 1.00 90.88 101 ALA A CA 1
ATOM 779 C C . ALA A 1 101 ? 3.002 -9.237 -1.826 1.00 90.88 101 ALA A C 1
ATOM 781 O O . ALA A 1 101 ? 3.396 -10.311 -1.391 1.00 90.88 101 ALA A O 1
ATOM 782 N N . MET A 1 102 ? 2.811 -8.979 -3.113 1.00 90.00 102 MET A N 1
ATOM 783 C CA . MET A 1 102 ? 3.165 -9.871 -4.203 1.00 90.00 102 MET A CA 1
ATOM 784 C C . MET A 1 102 ? 4.168 -9.190 -5.134 1.00 90.00 102 MET A C 1
ATOM 786 O O . MET A 1 102 ? 4.135 -7.971 -5.323 1.00 90.00 102 MET A O 1
ATOM 790 N N . TRP A 1 103 ? 5.022 -9.998 -5.754 1.00 89.56 103 TRP A N 1
ATOM 791 C CA . TRP A 1 103 ? 6.038 -9.569 -6.711 1.00 89.56 103 TRP A CA 1
ATOM 792 C C . TRP A 1 103 ? 5.668 -10.128 -8.080 1.00 89.56 103 TRP A C 1
ATOM 794 O O . TRP A 1 103 ? 6.018 -11.264 -8.390 1.00 89.56 103 TRP A O 1
ATOM 804 N N . PRO A 1 104 ? 4.856 -9.402 -8.864 1.00 89.50 104 PRO A N 1
ATOM 805 C CA . PRO A 1 104 ? 4.420 -9.909 -10.150 1.00 89.50 104 PRO A CA 1
ATOM 806 C C . PRO A 1 104 ? 5.600 -9.964 -11.121 1.00 89.50 104 PRO A C 1
ATOM 808 O O . PRO A 1 104 ? 6.373 -9.009 -11.230 1.00 89.50 104 PRO A O 1
ATOM 811 N N . GLU A 1 105 ? 5.692 -11.069 -11.856 1.00 89.31 105 GLU A N 1
ATOM 812 C CA . GLU A 1 105 ? 6.674 -11.233 -12.925 1.00 89.31 105 GLU A CA 1
ATOM 813 C C . GLU A 1 105 ? 6.534 -10.116 -13.976 1.00 89.31 105 GLU A C 1
ATOM 815 O O . GLU A 1 105 ? 5.410 -9.672 -14.265 1.00 89.31 105 GLU A O 1
ATOM 820 N N . PRO A 1 106 ? 7.640 -9.637 -14.573 1.00 89.31 106 PRO A N 1
ATOM 821 C CA . PRO A 1 106 ? 7.579 -8.704 -15.690 1.00 89.31 106 PRO A CA 1
ATOM 822 C C . PRO A 1 106 ? 6.731 -9.259 -16.841 1.00 89.31 106 PRO A C 1
ATOM 824 O O . PRO A 1 106 ? 6.821 -10.433 -17.194 1.00 89.31 106 PRO A O 1
ATOM 827 N N . ALA A 1 107 ? 5.933 -8.400 -17.472 1.00 90.50 107 ALA A N 1
ATOM 828 C CA . ALA A 1 107 ? 5.265 -8.759 -18.718 1.00 90.50 107 ALA A CA 1
ATOM 829 C C . ALA A 1 107 ? 6.266 -8.662 -19.878 1.00 90.50 107 ALA A C 1
ATOM 831 O O . ALA A 1 107 ? 7.173 -7.833 -19.847 1.00 90.50 107 ALA A O 1
ATOM 832 N N . LEU A 1 108 ? 6.102 -9.474 -20.920 1.00 93.44 108 LEU A N 1
ATOM 833 C CA . LEU A 1 108 ? 6.945 -9.386 -22.113 1.00 93.44 108 LEU A CA 1
ATOM 834 C C . LEU A 1 108 ? 6.269 -8.521 -23.177 1.00 93.44 108 LEU A C 1
ATOM 836 O O . LEU A 1 108 ? 5.170 -8.830 -23.633 1.00 93.44 108 LEU A O 1
ATOM 840 N N . PHE A 1 109 ? 6.959 -7.476 -23.633 1.00 91.00 109 PHE A N 1
ATOM 841 C CA . PHE A 1 109 ? 6.589 -6.717 -24.824 1.00 91.00 109 PHE A CA 1
ATOM 842 C C . PHE A 1 109 ? 7.664 -6.909 -25.889 1.00 91.00 109 PHE A C 1
ATOM 844 O O . PHE A 1 109 ? 8.776 -6.408 -25.754 1.00 91.00 109 PHE A O 1
ATOM 851 N N . ARG A 1 110 ? 7.357 -7.675 -26.944 1.00 94.81 110 ARG A N 1
ATOM 852 C CA . ARG A 1 110 ? 8.334 -8.058 -27.986 1.00 94.81 110 ARG A CA 1
ATOM 853 C C . ARG A 1 110 ? 9.628 -8.657 -27.401 1.00 94.81 110 ARG A C 1
ATOM 855 O O . ARG A 1 110 ? 10.720 -8.262 -27.790 1.00 94.81 110 ARG A O 1
ATOM 862 N N . ALA A 1 111 ? 9.486 -9.581 -26.448 1.00 92.19 111 ALA A N 1
ATOM 863 C CA . ALA A 1 111 ? 10.580 -10.196 -25.678 1.00 92.19 111 ALA A CA 1
ATOM 864 C C . ALA A 1 111 ? 11.376 -9.246 -24.756 1.00 92.19 111 ALA A C 1
ATOM 866 O O . ALA A 1 111 ? 12.306 -9.688 -24.088 1.00 92.19 111 ALA A O 1
ATOM 867 N N . ILE A 1 112 ? 10.992 -7.972 -24.653 1.00 93.75 112 ILE A N 1
ATOM 868 C CA . ILE A 1 112 ? 11.560 -7.037 -23.680 1.00 93.75 112 ILE A CA 1
ATOM 869 C C . ILE A 1 112 ? 10.739 -7.138 -22.385 1.00 93.75 112 ILE A C 1
ATOM 871 O O . ILE A 1 112 ? 9.522 -6.923 -22.432 1.00 93.75 112 ILE A O 1
ATOM 875 N N . PRO A 1 113 ? 11.355 -7.457 -21.232 1.00 90.12 113 PRO A N 1
ATOM 876 C CA . PRO A 1 113 ? 10.653 -7.484 -19.957 1.00 90.12 113 PRO A CA 1
ATOM 877 C C . PRO A 1 113 ? 10.298 -6.063 -19.511 1.00 90.12 113 PRO A C 1
ATOM 879 O O . PRO A 1 113 ? 11.163 -5.193 -19.402 1.00 90.12 113 PRO A O 1
ATOM 882 N N . ILE A 1 114 ? 9.018 -5.834 -19.225 1.00 90.69 114 ILE A N 1
ATOM 883 C CA . ILE A 1 114 ? 8.491 -4.574 -18.702 1.00 90.69 114 ILE A CA 1
ATOM 884 C C . ILE A 1 114 ? 7.849 -4.796 -17.323 1.00 90.69 114 ILE A C 1
ATOM 886 O O . ILE A 1 114 ? 7.158 -5.797 -17.114 1.00 90.69 114 ILE A O 1
ATOM 890 N N . PRO A 1 115 ? 8.037 -3.883 -16.351 1.00 89.12 115 PRO A N 1
ATOM 891 C CA . PRO A 1 115 ? 7.414 -4.020 -15.038 1.00 89.12 115 PRO A CA 1
ATOM 892 C C . PRO A 1 115 ? 5.879 -4.073 -15.126 1.00 89.12 115 PRO A C 1
ATOM 894 O O . PRO A 1 115 ? 5.253 -3.157 -15.652 1.00 89.12 115 PRO A O 1
ATOM 897 N N . SER A 1 116 ? 5.264 -5.102 -14.542 1.00 92.62 116 SER A N 1
ATOM 898 C CA . SER A 1 116 ? 3.810 -5.345 -14.608 1.00 92.62 116 SER A CA 1
ATOM 899 C C . SER A 1 116 ? 3.031 -4.838 -13.386 1.00 92.62 116 SER A C 1
ATOM 901 O O . SER A 1 116 ? 1.815 -4.685 -13.450 1.00 92.62 116 SER A O 1
ATOM 903 N N . HIS A 1 117 ? 3.719 -4.516 -12.284 1.00 92.81 117 HIS A N 1
ATOM 904 C CA . HIS A 1 117 ? 3.125 -4.098 -11.003 1.00 92.81 117 HIS A CA 1
ATOM 905 C C . HIS A 1 117 ? 2.054 -2.996 -11.102 1.00 92.81 117 HIS A C 1
ATOM 907 O O . HIS A 1 117 ? 1.100 -3.013 -10.334 1.00 92.81 117 HIS A O 1
ATOM 913 N N . SER A 1 118 ? 2.172 -2.056 -12.048 1.00 90.81 118 SER A N 1
ATOM 914 C CA . SER A 1 118 ? 1.124 -1.046 -12.266 1.00 90.81 118 SER A CA 1
ATOM 915 C C . SER A 1 118 ? -0.156 -1.641 -12.846 1.00 90.81 118 SER A C 1
ATOM 917 O O . SER A 1 118 ? -1.225 -1.385 -12.311 1.00 90.81 118 SER A O 1
ATOM 919 N N . ALA A 1 119 ? -0.047 -2.479 -13.878 1.00 91.00 119 ALA A N 1
ATOM 920 C CA . ALA A 1 119 ? -1.205 -3.138 -14.474 1.00 91.00 119 ALA A CA 1
ATOM 921 C C . ALA A 1 119 ? -1.883 -4.101 -13.484 1.00 91.00 119 ALA A C 1
ATOM 923 O O . ALA A 1 119 ? -3.105 -4.204 -13.457 1.00 91.00 119 ALA A O 1
ATOM 924 N N . VAL A 1 120 ? -1.093 -4.776 -12.643 1.00 93.12 120 VAL A N 1
ATOM 925 C CA . VAL A 1 120 ? -1.612 -5.672 -11.599 1.00 93.12 120 VAL A CA 1
ATOM 926 C C . VAL A 1 120 ? -2.355 -4.897 -10.508 1.00 93.12 120 VAL A C 1
ATOM 928 O O . VAL A 1 120 ? -3.435 -5.319 -10.106 1.00 93.12 120 VAL A O 1
ATOM 931 N N . GLU A 1 121 ? -1.824 -3.758 -10.048 1.00 94.00 121 GLU A N 1
ATOM 932 C CA . GLU A 1 121 ? -2.526 -2.872 -9.104 1.00 94.00 121 GLU A CA 1
ATOM 933 C C . GLU A 1 121 ? -3.865 -2.392 -9.682 1.00 94.00 121 GLU A C 1
ATOM 935 O O . GLU A 1 121 ? -4.894 -2.508 -9.015 1.00 94.00 121 GLU A O 1
ATOM 940 N N . ASP A 1 122 ? -3.860 -1.900 -10.924 1.00 89.88 122 ASP A N 1
ATOM 941 C CA . ASP A 1 122 ? -5.064 -1.396 -11.588 1.00 89.88 122 ASP A CA 1
ATOM 942 C C . ASP A 1 122 ? -6.115 -2.506 -11.746 1.00 89.88 122 ASP A C 1
ATOM 944 O O . ASP A 1 122 ? -7.299 -2.301 -11.461 1.00 89.88 122 ASP A O 1
ATOM 948 N N . TRP A 1 123 ? -5.681 -3.710 -12.134 1.00 92.56 123 TRP A N 1
ATOM 949 C CA . TRP A 1 123 ? -6.557 -4.873 -12.229 1.00 92.56 123 TRP A CA 1
ATOM 950 C C . TRP A 1 123 ? -7.154 -5.247 -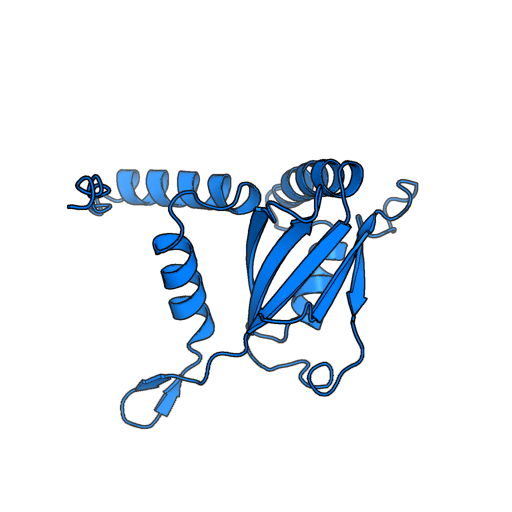10.868 1.00 92.56 123 TRP A C 1
ATOM 952 O O . TRP A 1 123 ? -8.372 -5.389 -10.773 1.00 92.56 123 TRP A O 1
ATOM 962 N N . LEU A 1 124 ? -6.347 -5.327 -9.803 1.00 91.56 124 LEU A N 1
ATOM 963 C CA . LEU A 1 124 ? -6.832 -5.632 -8.450 1.00 91.56 124 LEU A CA 1
ATOM 964 C C . LEU A 1 124 ? -7.843 -4.591 -7.959 1.00 91.56 124 LEU A C 1
ATOM 966 O O . LEU A 1 124 ? -8.896 -4.952 -7.439 1.00 91.56 124 LEU A O 1
ATOM 970 N N . LEU A 1 125 ? -7.565 -3.301 -8.167 1.00 89.62 125 LEU A N 1
ATOM 971 C CA . LEU A 1 125 ? -8.497 -2.223 -7.827 1.00 89.62 125 LEU A CA 1
ATOM 972 C C . LEU A 1 125 ? -9.819 -2.329 -8.601 1.00 89.62 125 LEU A C 1
ATOM 974 O O . LEU A 1 125 ? -10.859 -1.946 -8.066 1.00 89.62 125 LEU A O 1
ATOM 978 N N . SER A 1 126 ? -9.791 -2.846 -9.833 1.00 85.25 126 SER A N 1
ATOM 979 C CA . SER A 1 126 ? -10.993 -3.078 -10.642 1.00 85.25 126 SER A CA 1
ATOM 980 C C . SER A 1 126 ? -11.757 -4.353 -10.266 1.00 85.25 126 SER A C 1
ATOM 982 O O . SER A 1 126 ? -12.972 -4.409 -10.452 1.00 85.25 126 SER A O 1
ATOM 984 N N . ALA A 1 127 ? -11.054 -5.362 -9.747 1.00 86.88 127 ALA A N 1
ATOM 985 C CA . ALA A 1 127 ? -11.607 -6.670 -9.414 1.00 86.88 127 ALA A CA 1
ATOM 986 C C . ALA A 1 127 ? -12.298 -6.691 -8.042 1.00 86.88 127 ALA A C 1
ATOM 988 O O . ALA A 1 127 ? -13.157 -7.534 -7.802 1.00 86.88 127 ALA A O 1
ATOM 989 N N . ILE A 1 128 ? -11.937 -5.776 -7.137 1.00 83.94 128 ILE A N 1
ATOM 990 C CA . ILE A 1 128 ? -12.555 -5.685 -5.812 1.00 83.94 128 ILE A CA 1
ATOM 991 C C . ILE A 1 128 ? -13.886 -4.928 -5.907 1.00 83.94 128 ILE A C 1
ATOM 993 O O . ILE A 1 128 ? -13.930 -3.764 -6.307 1.00 83.94 128 ILE A O 1
ATOM 997 N N . ASP A 1 129 ? -14.967 -5.565 -5.446 1.00 78.38 129 ASP A N 1
ATOM 998 C CA . ASP A 1 129 ? -16.340 -5.033 -5.505 1.00 78.38 129 ASP A CA 1
ATOM 999 C C . ASP A 1 129 ? -16.492 -3.625 -4.915 1.00 78.38 129 ASP A C 1
ATOM 1001 O O . ASP A 1 129 ? -17.267 -2.794 -5.418 1.00 78.38 129 ASP A O 1
ATOM 1005 N N . ARG A 1 130 ? -15.749 -3.364 -3.832 1.00 78.00 130 ARG A N 1
ATOM 1006 C CA . ARG A 1 130 ? -15.694 -2.085 -3.128 1.00 78.00 130 ARG A CA 1
ATOM 1007 C C . ARG A 1 130 ? -14.241 -1.619 -3.005 1.00 78.00 130 ARG A C 1
ATOM 1009 O O . ARG A 1 130 ? -13.497 -2.201 -2.219 1.00 78.00 130 ARG A O 1
ATOM 1016 N N . PRO A 1 131 ? -13.847 -0.522 -3.679 1.00 80.81 131 PRO A N 1
ATOM 1017 C CA . PRO A 1 131 ? -12.496 0.006 -3.562 1.00 80.81 131 PRO A CA 1
ATOM 1018 C C . PRO A 1 131 ? -12.101 0.263 -2.098 1.00 80.81 131 PRO A C 1
ATOM 1020 O O . PRO A 1 131 ? -12.940 0.777 -1.327 1.00 80.81 131 PRO A O 1
ATOM 1023 N N . PRO A 1 132 ? -10.844 -0.041 -1.719 1.00 88.56 132 PRO A N 1
ATOM 1024 C CA . PRO A 1 132 ? -10.356 0.177 -0.363 1.00 88.56 132 PRO A CA 1
ATOM 1025 C C . PRO A 1 132 ? -10.533 1.634 0.061 1.00 88.56 132 PRO A C 1
ATOM 1027 O O . PRO A 1 132 ? -10.389 2.550 -0.754 1.00 88.56 132 PRO A O 1
ATOM 1030 N N . ALA A 1 133 ? -10.876 1.865 1.329 1.00 83.75 133 ALA A N 1
ATOM 1031 C CA . ALA A 1 133 ? -11.255 3.191 1.820 1.00 83.75 133 ALA A CA 1
ATOM 1032 C C . ALA A 1 133 ? -10.191 4.265 1.534 1.00 83.75 133 ALA A C 1
ATOM 1034 O O . ALA A 1 133 ? -10.539 5.368 1.109 1.00 83.75 133 ALA A O 1
ATOM 1035 N N . LEU A 1 134 ? -8.907 3.920 1.673 1.00 83.44 134 LEU A N 1
ATOM 1036 C CA . LEU A 1 134 ? -7.786 4.834 1.441 1.00 83.44 134 LEU A CA 1
ATOM 1037 C C . LEU A 1 134 ? -7.457 5.041 -0.052 1.00 83.44 134 LEU A C 1
ATOM 1039 O O . LEU A 1 134 ? -6.719 5.962 -0.393 1.00 83.44 134 LEU A O 1
ATOM 1043 N N . ASN A 1 135 ? -8.038 4.250 -0.962 1.00 84.81 135 ASN A N 1
ATOM 1044 C CA . ASN A 1 135 ? -7.942 4.448 -2.414 1.00 84.81 135 ASN A CA 1
ATOM 1045 C C . ASN A 1 135 ? -9.113 5.268 -2.993 1.00 84.81 135 ASN A C 1
ATOM 1047 O O . ASN A 1 135 ? -9.019 5.756 -4.122 1.00 84.81 135 ASN A O 1
ATOM 1051 N N . ARG A 1 136 ? -10.220 5.448 -2.251 1.00 71.69 136 ARG A N 1
ATOM 1052 C CA . ARG A 1 136 ? -11.459 6.066 -2.776 1.00 71.69 136 ARG A CA 1
ATOM 1053 C C . ARG A 1 136 ? -11.300 7.524 -3.191 1.00 71.69 136 ARG A C 1
ATOM 1055 O O . ARG A 1 136 ? -11.875 7.916 -4.200 1.00 71.69 136 ARG A O 1
ATOM 1062 N N . GLU A 1 137 ? -10.524 8.320 -2.460 1.00 65.31 137 GLU A N 1
ATOM 1063 C CA . GLU A 1 137 ? -10.316 9.734 -2.813 1.00 65.31 137 GLU A CA 1
ATOM 1064 C C . GLU A 1 137 ? -9.533 9.890 -4.119 1.00 65.31 137 GLU A C 1
ATOM 1066 O O . GLU A 1 137 ? -9.874 10.730 -4.953 1.00 65.31 137 GLU A O 1
ATOM 1071 N N . ALA A 1 138 ? -8.537 9.030 -4.342 1.00 60.25 138 ALA A N 1
ATOM 1072 C CA . ALA A 1 138 ? -7.802 8.987 -5.602 1.00 60.25 138 ALA A CA 1
ATOM 1073 C C . ALA A 1 138 ? -8.714 8.554 -6.763 1.00 60.25 138 ALA A C 1
ATOM 1075 O O . ALA A 1 138 ? -8.716 9.195 -7.814 1.00 60.25 138 ALA A O 1
ATOM 1076 N N . ALA A 1 139 ? -9.547 7.530 -6.550 1.00 59.09 139 ALA A N 1
ATOM 1077 C CA . ALA A 1 139 ? -10.504 7.055 -7.550 1.00 59.09 139 ALA A CA 1
ATOM 1078 C C . ALA A 1 139 ? -11.577 8.108 -7.897 1.00 59.09 139 ALA A C 1
ATOM 1080 O O . ALA A 1 139 ? -11.936 8.267 -9.064 1.00 59.09 139 ALA A O 1
ATOM 1081 N N . ALA A 1 140 ? -12.070 8.858 -6.906 1.00 60.09 140 ALA A N 1
ATOM 1082 C CA . ALA A 1 140 ? -13.049 9.925 -7.115 1.00 60.09 140 ALA A CA 1
ATOM 1083 C C . ALA A 1 140 ? -12.470 11.086 -7.940 1.00 60.09 140 ALA A C 1
ATOM 1085 O O . ALA A 1 140 ? -13.131 11.567 -8.861 1.00 60.09 140 ALA A O 1
ATOM 1086 N N . LYS A 1 141 ? -11.221 11.487 -7.668 1.00 59.75 141 LYS A N 1
ATOM 1087 C CA . LYS A 1 141 ? -10.518 12.525 -8.437 1.00 59.75 141 LYS A CA 1
ATOM 1088 C C . LYS A 1 141 ? -10.233 12.084 -9.871 1.00 59.75 141 LYS A C 1
ATOM 1090 O O . LYS A 1 141 ? -10.578 12.815 -10.791 1.00 59.75 141 LYS A O 1
ATOM 1095 N N . ALA A 1 142 ? -9.696 10.878 -10.066 1.0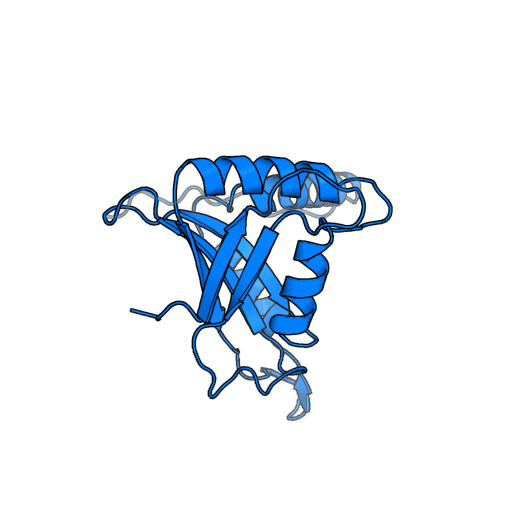0 61.00 142 ALA A N 1
ATOM 1096 C CA . ALA A 1 142 ? -9.431 10.335 -11.401 1.00 61.00 142 ALA A CA 1
ATOM 1097 C C . ALA A 1 142 ? -10.713 10.264 -12.249 1.00 61.00 142 ALA A C 1
ATOM 1099 O O . ALA A 1 142 ? -10.706 10.584 -13.435 1.00 61.00 142 ALA A O 1
ATOM 1100 N N . ARG A 1 143 ? -11.846 9.916 -11.625 1.00 58.94 143 ARG A N 1
ATOM 1101 C CA . ARG A 1 143 ? -13.153 9.921 -12.287 1.00 58.94 143 ARG A CA 1
ATOM 1102 C C . ARG A 1 143 ? -13.627 11.329 -12.649 1.00 58.94 143 ARG A C 1
ATOM 1104 O O . ARG A 1 143 ? -14.172 11.497 -13.733 1.00 58.94 143 ARG A O 1
ATOM 1111 N N . ALA A 1 144 ? -13.438 12.314 -11.771 1.00 61.22 144 ALA A N 1
ATOM 1112 C CA . ALA A 1 144 ? -13.783 13.709 -12.047 1.00 61.22 144 ALA A CA 1
ATOM 1113 C C . ALA A 1 144 ? -12.926 14.298 -13.183 1.00 61.22 144 ALA A C 1
ATOM 1115 O O . ALA A 1 144 ? -13.451 14.986 -14.053 1.00 61.22 144 ALA A O 1
ATOM 1116 N N . GLU A 1 145 ? -11.633 13.970 -13.214 1.00 68.00 145 GLU A N 1
ATOM 1117 C CA . GLU A 1 145 ? -10.698 14.397 -14.261 1.00 68.00 145 GLU A CA 1
ATOM 1118 C C . GLU A 1 145 ? -11.008 13.740 -15.611 1.00 68.00 145 GLU A C 1
ATOM 1120 O O . GLU A 1 145 ? -11.037 14.429 -16.626 1.00 68.00 145 GLU A O 1
ATOM 1125 N N . ALA A 1 146 ? -11.332 12.443 -15.635 1.00 59.31 146 ALA A N 1
ATOM 1126 C CA . ALA A 1 146 ? -11.779 11.761 -16.852 1.00 59.31 146 ALA A CA 1
ATOM 1127 C C . ALA A 1 146 ? -13.109 12.330 -17.385 1.00 59.31 146 ALA A C 1
ATOM 1129 O O . ALA A 1 146 ? -13.269 12.506 -18.593 1.00 59.31 146 ALA A O 1
ATOM 1130 N N . LEU A 1 147 ? -14.039 12.691 -16.487 1.00 61.09 147 LEU A N 1
ATOM 1131 C CA . LEU A 1 147 ? -15.281 13.377 -16.859 1.00 61.09 147 LEU A CA 1
ATOM 1132 C C . LEU A 1 147 ? -15.002 14.755 -17.480 1.00 61.09 147 LEU A C 1
ATOM 1134 O O . LEU A 1 147 ? -15.604 15.100 -18.493 1.00 61.09 147 LEU A O 1
ATOM 1138 N N . ALA A 1 148 ? -14.078 15.523 -16.893 1.00 65.31 148 ALA A N 1
ATOM 1139 C CA . ALA A 1 148 ? -13.677 16.841 -17.386 1.00 65.31 148 ALA A CA 1
ATOM 1140 C C . ALA A 1 148 ? -12.905 16.770 -18.716 1.00 65.31 148 ALA A C 1
ATOM 1142 O O . ALA A 1 148 ? -13.030 17.663 -19.548 1.00 65.31 148 ALA A O 1
ATOM 1143 N N . ALA A 1 149 ? -12.146 15.695 -18.940 1.00 71.00 149 ALA A N 1
ATOM 1144 C CA . ALA A 1 149 ? -11.385 15.452 -20.164 1.00 71.00 149 ALA A CA 1
ATOM 1145 C C . ALA A 1 149 ? -12.217 14.822 -21.300 1.00 71.00 149 ALA A C 1
ATOM 1147 O O . ALA A 1 149 ? -11.662 14.475 -22.341 1.00 71.00 149 ALA A O 1
ATOM 1148 N N . GLY A 1 150 ? -13.527 14.613 -21.107 1.00 54.84 150 GLY A N 1
ATOM 1149 C CA . GLY A 1 150 ? -14.407 14.001 -22.110 1.00 54.84 150 GLY A CA 1
ATOM 1150 C C . GLY A 1 150 ? -14.081 12.536 -22.426 1.00 54.84 150 GLY A C 1
ATOM 1151 O O . GLY A 1 150 ? -14.556 11.996 -23.423 1.00 54.84 150 GLY A O 1
ATOM 1152 N N . THR A 1 151 ? -13.278 11.871 -21.591 1.00 50.34 151 THR A N 1
ATOM 1153 C CA . THR A 1 151 ? -12.930 10.458 -21.762 1.00 50.34 151 THR A CA 1
ATOM 1154 C C . THR A 1 151 ? -14.018 9.589 -21.138 1.00 50.34 151 THR A C 1
ATOM 1156 O O . THR A 1 151 ? -14.405 9.763 -19.981 1.00 50.34 151 THR A O 1
ATOM 1159 N N . HIS A 1 152 ? -14.557 8.643 -21.915 1.00 44.50 152 HIS A N 1
ATOM 1160 C CA . HIS A 1 152 ? -15.618 7.760 -21.441 1.00 44.50 152 HIS A CA 1
ATOM 1161 C C . HIS A 1 152 ? -15.090 6.840 -20.333 1.00 44.50 152 HIS A C 1
ATOM 1163 O O . HIS A 1 152 ? -14.392 5.864 -20.594 1.00 44.50 152 HIS A O 1
ATOM 1169 N N . VAL A 1 153 ? -15.446 7.140 -19.083 1.00 49.44 153 VAL A N 1
ATOM 1170 C CA . VAL A 1 153 ? -15.277 6.202 -17.970 1.00 49.44 153 VAL A CA 1
ATOM 1171 C C . VAL A 1 153 ? -16.331 5.105 -18.142 1.00 49.44 153 VAL A C 1
ATOM 1173 O O . VAL A 1 153 ? -17.525 5.427 -18.102 1.00 49.44 153 VAL A O 1
ATOM 1176 N N . PRO A 1 154 ? -15.948 3.828 -18.335 1.00 45.44 154 PRO A N 1
ATOM 1177 C CA . PRO A 1 154 ? -16.918 2.765 -18.550 1.00 45.44 154 PRO A CA 1
ATOM 1178 C C . PRO A 1 154 ? -17.883 2.706 -17.364 1.00 45.44 154 PRO A C 1
ATOM 1180 O O . PRO A 1 154 ? -17.481 2.618 -16.199 1.00 45.44 154 PRO A O 1
ATOM 1183 N N . LYS A 1 155 ? -19.186 2.790 -17.658 1.00 48.41 155 LYS A N 1
ATOM 1184 C CA . LYS A 1 155 ? -20.225 2.610 -16.642 1.00 48.41 155 LYS A CA 1
ATOM 1185 C C . LYS A 1 155 ? -20.056 1.221 -16.030 1.00 48.41 155 LYS A C 1
ATOM 1187 O O . LYS A 1 155 ? -20.059 0.221 -16.745 1.00 48.41 155 LYS A O 1
ATOM 1192 N N . ARG A 1 156 ? -19.937 1.185 -14.698 1.00 48.56 156 ARG A N 1
ATOM 1193 C CA . ARG A 1 156 ? -19.954 -0.024 -13.866 1.00 48.56 156 ARG A CA 1
ATOM 1194 C C . ARG A 1 156 ? -21.064 -0.946 -14.376 1.00 48.56 156 ARG A C 1
ATOM 1196 O O . ARG A 1 156 ? -22.239 -0.581 -14.295 1.00 48.56 156 ARG A O 1
ATOM 1203 N N . ARG A 1 157 ? -20.709 -2.114 -14.922 1.00 42.00 157 ARG A N 1
ATOM 1204 C CA . ARG A 1 157 ? -21.703 -3.165 -15.154 1.00 42.00 157 ARG A CA 1
ATOM 1205 C C . ARG A 1 157 ? -22.267 -3.510 -13.781 1.00 42.00 157 ARG A C 1
ATOM 1207 O O . ARG A 1 157 ? -21.509 -3.849 -12.877 1.00 42.00 157 ARG A O 1
ATOM 1214 N N . LYS A 1 158 ? -23.582 -3.354 -13.600 1.00 39.62 158 LYS A N 1
ATOM 1215 C CA . LYS A 1 158 ? -24.262 -4.014 -12.485 1.00 39.62 158 LYS A CA 1
ATOM 1216 C C . LYS A 1 158 ? -23.963 -5.498 -12.670 1.00 39.62 158 LYS A C 1
ATOM 1218 O O . LYS A 1 158 ? -24.275 -6.032 -13.734 1.00 39.62 158 LYS A O 1
ATOM 1223 N N . SER A 1 159 ? -23.285 -6.116 -11.708 1.00 44.75 159 SER A N 1
ATOM 1224 C CA . SER A 1 159 ? -23.196 -7.568 -11.666 1.00 44.75 159 SER A CA 1
ATOM 1225 C C . SER A 1 159 ? -24.628 -8.091 -11.717 1.00 44.75 159 SER A C 1
ATOM 1227 O O . SER A 1 159 ? -25.488 -7.657 -10.946 1.00 44.75 159 SER A O 1
ATOM 1229 N N . ALA A 1 160 ? -24.912 -8.928 -12.713 1.00 42.56 160 ALA A N 1
ATOM 1230 C CA . ALA A 1 160 ? -26.140 -9.697 -12.706 1.00 42.56 160 ALA A CA 1
ATOM 1231 C C . ALA A 1 160 ? -26.122 -10.576 -11.443 1.00 42.56 160 ALA A C 1
ATOM 1233 O O . ALA A 1 160 ? -25.039 -11.032 -11.057 1.00 42.56 160 ALA A O 1
ATOM 1234 N N . PRO A 1 161 ? -27.268 -10.790 -10.777 1.00 39.91 161 PRO A N 1
ATOM 1235 C CA . PRO A 1 161 ? -27.334 -11.792 -9.724 1.00 39.91 161 PRO A CA 1
ATOM 1236 C C . PRO A 1 161 ? -26.890 -13.138 -10.313 1.00 39.91 161 PRO A C 1
ATOM 1238 O O . PRO A 1 161 ? -27.270 -13.478 -11.436 1.00 39.91 161 PRO A O 1
ATOM 1241 N N . ALA A 1 162 ? -26.012 -13.836 -9.591 1.00 47.66 162 ALA A N 1
ATOM 1242 C CA . ALA A 1 162 ? -25.539 -15.161 -9.977 1.00 47.66 162 ALA A CA 1
ATOM 1243 C C . ALA A 1 162 ? -26.727 -16.144 -10.090 1.00 47.66 162 ALA A C 1
ATOM 1245 O O . ALA A 1 162 ? -27.708 -15.952 -9.364 1.00 47.66 162 ALA A O 1
ATOM 1246 N N . PRO A 1 163 ? -26.661 -17.133 -11.004 1.00 54.56 163 PRO A N 1
ATOM 1247 C CA . PRO A 1 163 ? -27.684 -18.169 -11.137 1.00 54.56 163 PRO A CA 1
ATOM 1248 C C . PRO A 1 163 ? -27.777 -19.067 -9.899 1.00 54.56 163 PRO A C 1
ATOM 1250 O O . PRO A 1 163 ? -26.738 -19.258 -9.223 1.00 54.56 163 PRO A O 1
#

pLDDT: mean 74.19, std 15.96, range [39.62, 94.81]

Sequence (163 aa):
MMEPVGYLTATSIGSPRTPWFAFHHGRPKWASEDKVPAVYAWVVRADTTSPEIIYLGKAGKGLVARCRQHEQGFKGKDGKGKSNGDKLMAYMAVGRVDVYAMWPEPALFRAIPIPSHSAVEDWLLSAIDRPPALNREAAAKARAEALAAGTHVPKRRKSAPAP

Foldseek 3Di:
DFDFQWWKAADDPDDLPFFRIDTGGDDDPCQVQQAFKKKKFKWFCLDPPDIAGQDIDIDRRDPVVVRVCLSNQVDDPPCLSVVLSVVVVVSNVSGIITMGMDRDFFDQDPNDGHRCRVVVSVVVQVPDPDGRNSCVVVVVVVVVVCVVVVHDDDDPDPPDPDD

Radius of gyration: 17.32 Å; chains: 1; bounding box: 45×37×48 Å